Protein AF-T0Y850-F1 (afdb_monomer_lite)

Foldseek 3Di:
DDDDDDDDDDDDDDDPDDDDDDDDPPPPPQPFQDPVLLVVVLVVCVVVQLVVLCVLPVDNVVSVVLSVQLSVCCCPPPSRDHSVVSVVSSVVSSVVSSVVVVVVVVVVCVPPPPVPPPDDDDDDDDDDPPVVVVCVPPPVDDVQVPDPVSVVVVVVVVVVVVVVLVVDDPVVNPD

Organism: NCBI:txid410659

Structure (mmCIF, N/CA/C/O backbone):
data_AF-T0Y850-F1
#
_entry.id   AF-T0Y850-F1
#
loop_
_atom_site.group_PDB
_atom_site.id
_atom_site.type_symbol
_atom_site.label_atom_id
_atom_site.label_alt_id
_atom_site.label_comp_id
_atom_site.label_asym_id
_atom_site.label_entity_id
_atom_site.label_seq_id
_atom_site.pdbx_PDB_ins_code
_atom_site.Cartn_x
_atom_site.Cartn_y
_atom_site.Cartn_z
_atom_site.occupancy
_atom_site.B_iso_or_equiv
_atom_site.auth_seq_id
_atom_site.auth_comp_id
_atom_site.auth_asym_id
_atom_site.auth_atom_id
_atom_site.pdbx_PDB_model_num
ATOM 1 N N . MET A 1 1 ? -3.628 42.122 7.625 1.00 34.41 1 MET A N 1
ATOM 2 C CA . MET A 1 1 ? -2.996 43.361 7.125 1.00 34.41 1 MET A CA 1
ATOM 3 C C . MET A 1 1 ? -1.483 43.213 7.251 1.00 34.41 1 MET A C 1
ATOM 5 O O . MET A 1 1 ? -0.972 43.177 8.356 1.00 34.41 1 MET A O 1
ATOM 9 N N . ILE A 1 2 ? -0.859 42.964 6.098 1.00 36.44 2 ILE A N 1
ATOM 10 C CA . ILE A 1 2 ? 0.530 43.181 5.636 1.00 36.44 2 ILE A CA 1
ATOM 11 C C . ILE A 1 2 ? 1.520 43.815 6.643 1.00 36.44 2 ILE A C 1
ATOM 13 O O . ILE A 1 2 ? 1.290 44.943 7.063 1.00 36.44 2 ILE A O 1
ATOM 17 N N . CYS A 1 3 ? 2.659 43.169 6.946 1.00 31.62 3 CYS A N 1
ATOM 18 C CA . CYS A 1 3 ? 3.966 43.410 6.289 1.00 31.62 3 CYS A CA 1
ATOM 19 C C . CYS A 1 3 ? 5.146 42.713 7.012 1.00 31.62 3 CYS A C 1
ATOM 21 O O . CYS A 1 3 ? 5.155 42.666 8.238 1.00 31.62 3 CYS A O 1
ATOM 23 N N . CYS A 1 4 ? 6.118 42.245 6.209 1.00 34.91 4 CYS A N 1
ATOM 24 C CA . CYS A 1 4 ? 7.551 41.931 6.444 1.00 34.91 4 CYS A CA 1
ATOM 25 C C . CYS A 1 4 ? 7.886 40.580 5.778 1.00 34.91 4 CYS A C 1
ATOM 27 O O . CYS A 1 4 ? 7.638 39.524 6.344 1.00 34.91 4 CYS A O 1
ATOM 29 N N . ILE A 1 5 ? 8.110 40.554 4.460 1.00 38.78 5 ILE A N 1
ATOM 30 C CA . ILE A 1 5 ? 9.393 40.763 3.750 1.00 38.78 5 ILE A CA 1
ATOM 31 C C . ILE A 1 5 ? 10.408 39.633 4.004 1.00 38.78 5 ILE A C 1
ATOM 33 O O . ILE A 1 5 ? 10.984 39.525 5.077 1.00 38.78 5 ILE A O 1
ATOM 37 N N . ALA A 1 6 ? 10.567 38.835 2.941 1.00 38.53 6 ALA A N 1
ATOM 38 C CA . ALA A 1 6 ? 11.763 38.217 2.364 1.00 38.53 6 ALA A CA 1
ATOM 39 C C . ALA A 1 6 ? 12.993 37.906 3.236 1.00 38.53 6 ALA A C 1
ATOM 41 O O . ALA A 1 6 ? 13.557 38.781 3.883 1.00 38.53 6 ALA A O 1
ATOM 42 N N . GLY A 1 7 ? 13.540 36.706 3.016 1.00 35.44 7 GLY A N 1
ATOM 43 C CA . GLY A 1 7 ? 14.990 36.516 3.040 1.00 35.44 7 GLY A CA 1
ATOM 44 C C . GLY A 1 7 ? 15.463 35.210 3.662 1.00 35.44 7 GLY A C 1
ATOM 45 O O . GLY A 1 7 ? 15.683 35.144 4.859 1.00 35.44 7 GLY A O 1
ATOM 46 N N . THR A 1 8 ? 15.673 34.217 2.795 1.00 44.62 8 THR A N 1
ATOM 47 C CA . THR A 1 8 ? 16.938 33.473 2.641 1.00 44.62 8 THR A CA 1
ATOM 48 C C . THR A 1 8 ? 17.637 32.836 3.852 1.00 44.62 8 THR A C 1
ATOM 50 O O . THR A 1 8 ? 18.011 33.489 4.815 1.00 44.62 8 THR A O 1
ATOM 53 N N . PHE A 1 9 ? 18.028 31.581 3.605 1.00 37.31 9 PHE A N 1
ATOM 54 C CA . PHE A 1 9 ? 19.090 30.805 4.248 1.00 37.31 9 PHE A CA 1
ATOM 55 C C . PHE A 1 9 ? 18.739 30.070 5.542 1.00 37.31 9 PHE A C 1
ATOM 57 O O . PHE A 1 9 ? 18.727 30.600 6.649 1.00 37.31 9 PHE A O 1
ATOM 64 N N . GLY A 1 10 ? 18.505 28.770 5.346 1.00 47.28 10 GLY A N 1
ATOM 65 C CA . GLY A 1 10 ? 18.399 27.786 6.400 1.00 47.28 10 GLY A CA 1
ATOM 66 C C . GLY A 1 10 ? 19.713 27.645 7.156 1.00 47.28 10 GLY A C 1
ATOM 67 O O . GLY A 1 10 ? 20.779 27.454 6.574 1.00 47.28 10 GLY A O 1
ATOM 68 N N . ILE A 1 11 ? 19.593 27.692 8.477 1.00 41.62 11 ILE A N 1
ATOM 69 C CA . ILE A 1 11 ? 20.580 27.182 9.413 1.00 41.62 11 ILE A CA 1
ATOM 70 C C . ILE A 1 11 ? 19.796 26.352 10.424 1.00 41.62 11 ILE A C 1
ATOM 72 O O . ILE A 1 11 ? 18.886 26.827 11.101 1.00 41.62 11 ILE A O 1
ATOM 76 N N . TRP A 1 12 ? 20.141 25.073 10.464 1.00 40.94 12 TRP A N 1
ATOM 77 C CA . TRP A 1 12 ? 19.716 24.106 11.460 1.00 40.94 12 TRP A CA 1
ATOM 78 C C . TRP A 1 12 ? 20.185 24.578 12.843 1.00 40.94 12 TRP A C 1
ATOM 80 O O . TRP A 1 12 ? 21.388 24.691 13.059 1.00 40.94 12 TRP A O 1
ATOM 90 N N . SER A 1 13 ? 19.276 24.821 13.790 1.00 36.16 13 SER A N 1
ATOM 91 C CA . SER A 1 13 ? 19.543 24.497 15.197 1.00 36.16 13 SER A CA 1
ATOM 92 C C . SER A 1 13 ? 18.279 24.528 16.048 1.00 36.16 13 SER A C 1
ATOM 94 O O . SER A 1 13 ? 17.565 25.527 16.137 1.00 36.16 13 SER A O 1
ATOM 96 N N . CYS A 1 14 ? 18.051 23.395 16.704 1.00 41.16 14 CYS A N 1
ATOM 97 C CA . CYS A 1 14 ? 17.138 23.182 17.810 1.00 41.16 14 CYS A CA 1
ATOM 98 C C . CYS A 1 14 ? 17.127 24.326 18.833 1.00 41.16 14 CYS A C 1
ATOM 100 O O . CYS A 1 14 ? 18.110 24.574 19.531 1.00 41.16 14 CYS A O 1
ATOM 102 N N . ARG A 1 15 ? 15.935 24.875 19.070 1.00 38.75 15 ARG A N 1
ATOM 103 C CA . ARG A 1 15 ? 15.516 25.293 20.410 1.00 38.75 15 ARG A CA 1
ATOM 104 C C . ARG A 1 15 ? 14.012 25.088 20.556 1.00 38.75 15 ARG A C 1
ATOM 106 O O . ARG A 1 15 ? 13.234 26.033 20.531 1.00 38.75 15 ARG A O 1
ATOM 113 N N . VAL A 1 16 ? 13.603 23.830 20.730 1.00 45.81 16 VAL A N 1
ATOM 114 C CA . VAL A 1 16 ? 12.307 23.531 21.351 1.00 45.81 16 VAL A CA 1
ATOM 115 C C . VAL A 1 16 ? 12.463 23.872 22.828 1.00 45.81 16 VAL A C 1
ATOM 117 O O . VAL A 1 16 ? 12.885 23.042 23.626 1.00 45.81 16 VAL A O 1
ATOM 120 N N . ASN A 1 17 ? 12.200 25.131 23.176 1.00 38.31 17 ASN A N 1
ATOM 121 C CA . ASN A 1 17 ? 11.988 25.518 24.559 1.00 38.31 17 ASN A CA 1
ATOM 122 C C . ASN A 1 17 ? 10.483 25.650 24.778 1.00 38.31 17 ASN A C 1
ATOM 124 O O . ASN A 1 17 ? 9.866 26.640 24.400 1.00 38.31 17 ASN A O 1
ATOM 128 N N . SER A 1 18 ? 9.932 24.556 25.298 1.00 44.75 18 SER A N 1
ATOM 129 C CA . SER A 1 18 ? 8.795 24.468 26.212 1.00 44.75 18 SER A CA 1
ATOM 130 C C . SER A 1 18 ? 7.961 25.740 26.397 1.00 44.75 18 SER A C 1
ATOM 132 O O . SER A 1 18 ? 8.384 26.659 27.089 1.00 44.75 18 SER A O 1
ATOM 134 N N . CYS A 1 19 ? 6.743 25.718 25.854 1.00 34.56 19 CYS A N 1
ATOM 135 C CA . CYS A 1 19 ? 5.579 26.434 26.377 1.00 34.56 19 CYS A CA 1
ATOM 136 C C . CYS A 1 19 ? 4.307 25.697 25.925 1.00 34.56 19 CYS A C 1
ATOM 138 O O . CYS A 1 19 ? 3.600 26.150 25.034 1.00 34.56 19 CYS A O 1
ATOM 140 N N . TYR A 1 20 ? 4.005 24.560 26.552 1.00 48.41 20 TYR A N 1
ATOM 141 C CA . TYR A 1 20 ? 2.619 24.106 26.677 1.00 48.41 20 TYR A CA 1
ATOM 142 C C . TYR A 1 20 ? 2.350 23.818 28.147 1.00 48.41 20 TYR A C 1
ATOM 144 O O . TYR A 1 20 ? 2.539 22.713 28.646 1.00 48.41 20 TYR A O 1
ATOM 152 N N . HIS A 1 21 ? 1.941 24.870 28.849 1.00 45.78 21 HIS A N 1
ATOM 153 C CA . HIS A 1 21 ? 1.194 24.738 30.084 1.00 45.78 21 HIS A CA 1
ATOM 154 C C . HIS A 1 21 ? -0.289 24.747 29.717 1.00 45.78 21 HIS A C 1
ATOM 156 O O . HIS A 1 21 ? -0.815 25.761 29.260 1.00 45.78 21 HIS A O 1
ATOM 162 N N . SER A 1 22 ? -0.961 23.615 29.887 1.00 54.66 22 SER A N 1
ATOM 163 C CA . SER A 1 22 ? -2.419 23.543 29.990 1.00 54.66 22 SER A CA 1
ATOM 164 C C . SER A 1 22 ? -2.768 22.310 30.825 1.00 54.66 22 SER A C 1
ATOM 166 O O . SER A 1 22 ? -2.542 21.190 30.368 1.00 54.66 22 SER A O 1
ATOM 168 N N . PRO A 1 23 ? -3.265 22.492 32.058 1.00 62.84 23 PRO A N 1
ATOM 169 C CA . PRO A 1 23 ? -3.689 21.408 32.920 1.00 62.84 23 PRO A CA 1
ATOM 170 C C . PRO A 1 23 ? -5.182 21.183 32.702 1.00 62.84 23 PRO A C 1
ATOM 172 O O . PRO A 1 23 ? -5.998 21.856 33.316 1.00 62.84 23 PRO A O 1
ATOM 175 N N . LEU A 1 24 ? -5.552 20.245 31.835 1.00 48.19 24 LEU A N 1
ATOM 176 C CA . LEU A 1 24 ? -6.883 19.646 31.876 1.00 48.19 24 LEU A CA 1
ATOM 177 C C . LEU A 1 24 ? -6.751 18.154 31.603 1.00 48.19 24 LEU A C 1
ATOM 179 O O . LEU A 1 24 ? -6.655 17.698 30.466 1.00 48.19 24 LEU A O 1
ATOM 183 N N . SER A 1 25 ? -6.738 17.414 32.704 1.00 47.34 25 SER A N 1
ATOM 184 C CA . SER A 1 25 ? -7.053 15.999 32.780 1.00 47.34 25 SER A CA 1
ATOM 185 C C . SER A 1 25 ? -8.446 15.768 32.188 1.00 47.34 25 SER A C 1
ATOM 187 O O . SER A 1 25 ? -9.445 15.800 32.899 1.00 47.34 25 SER A O 1
ATOM 189 N N . PHE A 1 26 ? -8.523 15.570 30.875 1.00 47.69 26 PHE A N 1
ATOM 190 C CA . PHE A 1 26 ? -9.671 14.951 30.230 1.00 47.69 26 PHE A CA 1
ATOM 191 C C . PHE A 1 26 ? -9.219 13.558 29.810 1.00 47.69 26 PHE A C 1
ATOM 193 O O . PHE A 1 26 ? -8.689 13.355 28.719 1.00 47.69 26 PHE A O 1
ATOM 200 N N . ALA A 1 27 ? -9.333 12.615 30.745 1.00 53.22 27 ALA A N 1
ATOM 201 C CA . ALA A 1 27 ? -9.219 11.203 30.434 1.00 53.22 27 ALA A CA 1
ATOM 202 C C . ALA A 1 27 ? -10.398 10.855 29.520 1.00 53.22 27 ALA A C 1
ATOM 204 O O . ALA A 1 27 ? -11.510 10.612 29.983 1.00 53.22 27 ALA A O 1
ATOM 205 N N . TRP A 1 28 ? -10.172 10.904 28.209 1.00 50.41 28 TRP A N 1
ATOM 206 C CA . TRP A 1 28 ? -10.994 10.131 27.303 1.00 50.41 28 TRP A CA 1
ATOM 207 C C . TRP A 1 28 ? -10.576 8.679 27.510 1.00 50.41 28 TRP A C 1
ATOM 209 O O . TRP A 1 28 ? -9.491 8.261 27.128 1.00 50.41 28 TRP A O 1
ATOM 219 N N . GLU A 1 29 ? -11.414 7.896 28.166 1.00 51.84 29 GLU A N 1
ATOM 220 C CA . GLU A 1 29 ? -11.434 6.463 27.911 1.00 51.84 29 GLU A CA 1
ATOM 221 C C . GLU A 1 29 ? -12.167 6.313 26.580 1.00 51.84 29 GLU A C 1
ATOM 223 O O . GLU A 1 29 ? -13.387 6.165 26.533 1.00 51.84 29 GLU A O 1
ATOM 228 N N . THR A 1 30 ? -11.442 6.472 25.469 1.00 61.62 30 THR A N 1
ATOM 229 C CA . THR A 1 30 ? -12.009 6.066 24.186 1.00 61.62 30 THR A CA 1
ATOM 230 C C . THR A 1 30 ? -12.062 4.551 24.234 1.00 61.62 30 THR A C 1
ATOM 232 O O . THR A 1 30 ? -11.093 3.909 24.657 1.00 61.62 30 THR A O 1
ATOM 235 N N . PRO A 1 31 ? -13.198 3.955 23.858 1.00 59.00 31 PRO A N 1
ATOM 236 C CA . PRO A 1 31 ? -13.253 2.522 23.700 1.00 59.00 31 PRO A CA 1
ATOM 237 C C . PRO A 1 31 ? -12.216 2.148 22.639 1.00 59.00 31 PRO A C 1
ATOM 239 O O . PRO A 1 31 ? -12.308 2.568 21.483 1.00 59.00 31 PRO A O 1
ATOM 242 N N . LEU A 1 32 ? -11.191 1.409 23.071 1.00 65.31 32 LEU A N 1
ATOM 243 C CA . LEU A 1 32 ? -10.230 0.755 22.187 1.00 65.31 32 LEU A CA 1
ATOM 244 C C . LEU A 1 32 ? -11.038 0.012 21.120 1.00 65.31 32 LEU A C 1
ATOM 246 O O . LEU A 1 32 ? -12.020 -0.654 21.468 1.00 65.31 32 LEU A O 1
ATOM 250 N N . ALA A 1 33 ? -10.656 0.118 19.846 1.00 66.38 33 ALA A N 1
ATOM 251 C CA . ALA A 1 33 ? -11.362 -0.615 18.809 1.00 66.38 33 ALA A CA 1
ATOM 252 C C . ALA A 1 33 ? -11.310 -2.110 19.133 1.00 66.38 33 ALA A C 1
ATOM 254 O O . ALA A 1 33 ? -10.244 -2.717 19.261 1.00 66.38 33 ALA A O 1
ATOM 255 N N . SER A 1 34 ? -12.478 -2.727 19.274 1.00 78.25 34 SER A N 1
ATOM 256 C CA . SER A 1 34 ? -12.535 -4.174 19.402 1.00 78.25 34 SER A CA 1
ATOM 257 C C . SER A 1 34 ? -12.066 -4.812 18.092 1.00 78.25 34 SER A C 1
ATOM 259 O O . SER A 1 34 ? -12.236 -4.255 17.003 1.00 78.25 34 SER A O 1
ATOM 261 N N . PHE A 1 35 ? -11.534 -6.032 18.161 1.00 82.56 35 PHE A N 1
ATOM 262 C CA . PHE A 1 35 ? -11.131 -6.789 16.969 1.00 82.56 35 PHE A CA 1
ATOM 263 C C . PHE A 1 35 ? -12.240 -6.857 15.895 1.00 82.56 35 PHE A C 1
ATOM 265 O O . PHE A 1 35 ? -11.970 -6.828 14.691 1.00 82.56 35 PHE A O 1
ATOM 272 N N . GLN A 1 36 ? -13.507 -6.894 16.324 1.00 85.38 36 GLN A N 1
ATOM 273 C CA . GLN A 1 36 ? -14.665 -6.899 15.430 1.00 85.38 36 GLN A CA 1
ATOM 274 C C . GLN A 1 36 ? -14.832 -5.580 14.666 1.00 85.38 36 GLN A C 1
ATOM 276 O O . GLN A 1 36 ? -15.233 -5.594 13.504 1.00 85.38 36 GLN A O 1
ATOM 281 N N . GLU A 1 37 ? -14.540 -4.443 15.291 1.00 87.56 37 GLU A N 1
ATOM 282 C CA . GLU A 1 37 ? -14.654 -3.124 14.662 1.00 87.56 37 GLU A CA 1
ATOM 283 C C . GLU A 1 37 ? -13.546 -2.892 13.639 1.00 87.56 37 GLU A C 1
ATOM 285 O O . GLU A 1 37 ? -13.836 -2.441 12.531 1.00 87.56 37 GLU A O 1
ATOM 290 N N . ILE A 1 38 ? -12.311 -3.297 13.951 1.00 90.38 38 ILE A N 1
ATOM 291 C CA . ILE A 1 38 ? -11.197 -3.282 12.990 1.00 90.38 38 ILE A CA 1
ATOM 292 C C . ILE A 1 38 ? -11.538 -4.153 11.782 1.00 90.38 38 ILE A C 1
ATOM 294 O O . ILE A 1 38 ? -11.408 -3.709 10.644 1.00 90.38 38 ILE A O 1
ATOM 298 N N . SER A 1 39 ? -12.041 -5.367 12.018 1.00 90.75 39 SER A N 1
ATOM 299 C CA . SER A 1 39 ? -12.433 -6.284 10.943 1.00 90.75 39 SER A CA 1
ATOM 300 C C . SER A 1 39 ? -13.524 -5.684 10.046 1.00 90.75 39 SER A C 1
ATOM 302 O O . SER A 1 39 ? -13.429 -5.755 8.821 1.00 90.75 39 SER A O 1
ATOM 304 N N . LYS A 1 40 ? -14.538 -5.032 10.636 1.00 93.31 40 LYS A N 1
ATOM 305 C CA . LYS A 1 40 ? -15.590 -4.319 9.886 1.00 93.31 40 LYS A CA 1
ATOM 306 C C . LYS A 1 40 ? -15.022 -3.164 9.063 1.00 93.31 40 LYS A C 1
ATOM 308 O O . LYS A 1 40 ? -15.401 -2.998 7.903 1.00 93.31 40 LYS A O 1
ATOM 313 N N . PHE A 1 41 ? -14.116 -2.381 9.644 1.00 93.81 41 PHE A N 1
ATOM 314 C CA . PHE A 1 41 ? -13.449 -1.291 8.941 1.00 93.81 41 PHE A CA 1
ATOM 315 C C . PHE A 1 41 ? -12.642 -1.815 7.746 1.00 93.81 41 PHE A C 1
ATOM 317 O O . PHE A 1 41 ? -12.860 -1.354 6.624 1.00 93.81 41 PHE A O 1
ATOM 324 N N . LEU A 1 42 ? -11.781 -2.814 7.957 1.00 94.31 42 LEU A N 1
ATOM 325 C CA . LEU A 1 42 ? -10.936 -3.394 6.912 1.00 94.31 42 LEU A CA 1
ATOM 326 C C . LEU A 1 42 ? -11.760 -3.950 5.748 1.00 94.31 42 LEU A C 1
ATOM 328 O O . LEU A 1 42 ? -11.472 -3.610 4.603 1.00 94.31 42 LEU A O 1
ATOM 332 N N . ALA A 1 43 ? -12.837 -4.687 6.031 1.00 95.12 43 ALA A N 1
ATOM 333 C CA . ALA A 1 43 ? -13.743 -5.202 5.001 1.00 95.12 43 ALA A CA 1
ATOM 334 C C . ALA A 1 43 ? -14.380 -4.081 4.156 1.00 95.12 43 ALA A C 1
ATOM 336 O O . ALA A 1 43 ? -14.568 -4.223 2.948 1.00 95.12 43 ALA A O 1
ATOM 337 N N . SER A 1 44 ? -14.696 -2.936 4.771 1.00 94.62 44 SER A N 1
ATOM 338 C CA . SER A 1 44 ? -15.240 -1.779 4.047 1.00 94.62 44 SER A CA 1
ATOM 339 C C . SER A 1 44 ? -14.181 -1.022 3.230 1.00 94.62 44 SER A C 1
ATOM 341 O O . SER A 1 44 ? -14.485 -0.478 2.165 1.00 94.62 44 SER A O 1
ATOM 343 N N . ALA A 1 45 ? -12.932 -0.997 3.704 1.00 95.25 45 ALA A N 1
ATOM 344 C CA . ALA A 1 45 ? -11.831 -0.259 3.092 1.00 95.25 45 ALA A CA 1
ATOM 345 C C . ALA A 1 45 ? -11.130 -1.043 1.969 1.00 95.25 45 ALA A C 1
ATOM 347 O O . ALA A 1 45 ? -10.594 -0.428 1.044 1.00 95.25 45 ALA A O 1
ATOM 348 N N . GLU A 1 46 ? -11.174 -2.378 2.015 1.00 95.81 46 GLU A N 1
ATOM 349 C CA . GLU A 1 46 ? -10.470 -3.303 1.120 1.00 95.81 46 GLU A CA 1
ATOM 350 C C . GLU A 1 46 ? -10.649 -2.952 -0.357 1.00 95.81 46 GLU A C 1
ATOM 352 O O . GLU A 1 46 ? -9.683 -2.660 -1.061 1.00 95.81 46 GLU A O 1
ATOM 357 N N . ARG A 1 47 ? -11.899 -2.888 -0.830 1.00 96.31 47 ARG A N 1
ATOM 358 C CA . ARG A 1 47 ? -12.195 -2.657 -2.251 1.00 96.31 47 ARG A CA 1
ATOM 359 C C . ARG A 1 47 ? -11.664 -1.313 -2.751 1.00 96.31 47 ARG A C 1
ATOM 361 O O . ARG A 1 47 ? -11.284 -1.191 -3.915 1.00 96.31 47 ARG A O 1
ATOM 368 N N . ARG A 1 48 ? -11.668 -0.289 -1.894 1.00 96.69 48 ARG A N 1
ATOM 369 C CA . ARG A 1 48 ? -11.149 1.044 -2.227 1.00 96.69 48 ARG A CA 1
ATOM 370 C C . ARG A 1 48 ? -9.623 1.046 -2.235 1.00 96.69 48 ARG A C 1
ATOM 372 O O . ARG A 1 48 ? -9.037 1.581 -3.173 1.00 96.69 48 ARG A O 1
ATOM 379 N N . ALA A 1 49 ? -9.005 0.440 -1.224 1.00 97.00 49 ALA A N 1
ATOM 380 C CA . ALA A 1 49 ? -7.557 0.318 -1.112 1.00 97.00 49 ALA A CA 1
ATOM 381 C C . ALA A 1 49 ? -6.969 -0.465 -2.288 1.00 97.00 49 ALA A C 1
ATOM 383 O O . ALA A 1 49 ? -6.017 -0.006 -2.910 1.00 97.00 49 ALA A O 1
ATOM 384 N N . PHE A 1 50 ? -7.598 -1.584 -2.653 1.00 97.44 50 PHE A N 1
ATOM 385 C CA . PHE A 1 50 ? -7.193 -2.407 -3.785 1.00 97.44 50 PHE A CA 1
ATOM 386 C C . PHE A 1 50 ? -7.235 -1.635 -5.101 1.00 97.44 50 PHE A C 1
ATOM 388 O O . PHE A 1 50 ? -6.231 -1.572 -5.798 1.00 97.44 50 PHE A O 1
ATOM 395 N N . LYS A 1 51 ? -8.339 -0.941 -5.408 1.00 97.25 51 LYS A N 1
ATOM 396 C CA . LYS A 1 51 ? -8.407 -0.092 -6.612 1.00 97.25 51 LYS A CA 1
ATOM 397 C C . LYS A 1 51 ? -7.322 0.983 -6.640 1.00 97.25 51 LYS A C 1
ATOM 399 O O . LYS A 1 51 ? -6.761 1.257 -7.696 1.00 97.25 51 LYS A O 1
ATOM 404 N N . GLN A 1 52 ? -7.038 1.597 -5.492 1.00 96.44 52 GLN A N 1
ATOM 405 C CA . GLN A 1 52 ? -5.972 2.588 -5.389 1.00 96.44 52 GLN A CA 1
ATOM 406 C C . GLN A 1 52 ? -4.589 1.964 -5.634 1.00 96.44 52 GLN A C 1
ATOM 408 O O . GLN A 1 52 ? -3.772 2.561 -6.332 1.00 96.44 52 GLN A O 1
ATOM 413 N N . ALA A 1 53 ? -4.336 0.776 -5.085 1.00 96.31 53 ALA A N 1
ATOM 414 C CA . ALA A 1 53 ? -3.087 0.049 -5.267 1.00 96.31 53 ALA A C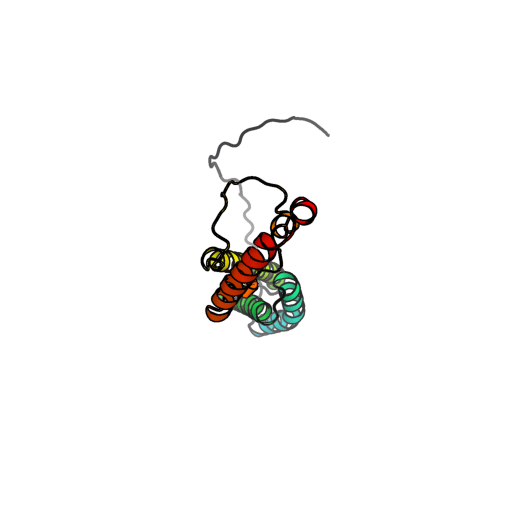A 1
ATOM 415 C C . ALA A 1 53 ? -2.902 -0.420 -6.717 1.00 96.31 53 ALA A C 1
ATOM 417 O O . ALA A 1 53 ? -1.828 -0.214 -7.268 1.00 96.31 53 ALA A O 1
ATOM 418 N N . VAL A 1 54 ? -3.948 -0.946 -7.363 1.00 96.94 54 VAL A N 1
ATOM 419 C CA . VAL A 1 54 ? -3.933 -1.327 -8.787 1.00 96.94 54 VAL A CA 1
ATOM 420 C C . VAL A 1 54 ? -3.608 -0.125 -9.667 1.00 96.94 54 VAL A C 1
ATOM 422 O O . VAL A 1 54 ? -2.755 -0.219 -10.542 1.00 96.94 54 VAL A O 1
ATOM 425 N N . TYR A 1 55 ? -4.235 1.028 -9.411 1.00 95.44 55 TYR A N 1
ATOM 426 C CA . TYR A 1 55 ? -3.961 2.240 -10.185 1.00 95.44 55 TYR A CA 1
ATOM 427 C C . TYR A 1 55 ? -2.513 2.722 -10.039 1.00 95.44 55 TYR A C 1
ATOM 429 O O . TYR A 1 55 ? -1.934 3.232 -10.993 1.00 95.44 55 TYR A O 1
ATOM 437 N N . ALA A 1 56 ? -1.922 2.565 -8.853 1.00 93.12 56 ALA A N 1
ATOM 438 C CA . ALA A 1 56 ? -0.515 2.874 -8.659 1.00 93.12 56 ALA A CA 1
ATOM 439 C C . ALA A 1 56 ? 0.366 1.830 -9.369 1.00 93.12 56 ALA A C 1
ATOM 441 O O . ALA A 1 56 ? 1.093 2.147 -10.307 1.00 93.12 56 ALA A O 1
ATOM 442 N N . VAL A 1 57 ? 0.289 0.572 -8.943 1.00 92.31 57 VAL A N 1
ATOM 443 C CA . VAL A 1 57 ? 1.284 -0.458 -9.261 1.00 92.31 57 VAL A CA 1
ATOM 444 C C . VAL A 1 57 ? 1.109 -1.067 -10.658 1.00 92.31 57 VAL A C 1
ATOM 446 O O . VAL A 1 57 ? 2.083 -1.568 -11.207 1.00 92.31 57 VAL A O 1
ATOM 449 N N . GLN A 1 58 ? -0.083 -0.983 -11.258 1.00 92.88 58 GLN A N 1
ATOM 450 C CA . GLN A 1 58 ? -0.421 -1.568 -12.569 1.00 92.88 58 GLN A CA 1
ATOM 451 C C . GLN A 1 58 ? -0.228 -3.098 -12.662 1.00 92.88 58 GLN A C 1
ATOM 453 O O . GLN A 1 58 ? -0.171 -3.652 -13.756 1.00 92.88 58 GLN A O 1
ATOM 458 N N . ASP A 1 59 ? -0.165 -3.785 -11.521 1.00 92.81 59 ASP A N 1
ATOM 459 C CA . ASP A 1 59 ? -0.110 -5.244 -11.400 1.00 92.81 59 ASP A CA 1
ATOM 460 C C . ASP A 1 59 ? -1.024 -5.670 -10.248 1.00 92.81 59 ASP A C 1
ATOM 462 O O . ASP A 1 59 ? -0.870 -5.210 -9.113 1.00 92.81 59 ASP A O 1
ATOM 466 N N . ASP A 1 60 ? -1.985 -6.540 -10.551 1.00 95.25 60 ASP A N 1
ATOM 467 C CA . ASP A 1 60 ? -3.001 -7.003 -9.608 1.00 95.25 60 ASP A CA 1
ATOM 468 C C . ASP A 1 60 ? -2.393 -7.799 -8.445 1.00 95.25 60 ASP A C 1
ATOM 470 O O . ASP A 1 60 ? -2.854 -7.678 -7.308 1.00 95.25 60 ASP A O 1
ATOM 474 N N . SER A 1 61 ? -1.346 -8.588 -8.706 1.00 95.31 61 SER A N 1
ATOM 475 C CA . SER A 1 61 ? -0.703 -9.428 -7.691 1.00 95.31 61 SER A CA 1
ATOM 476 C C . SER A 1 61 ? 0.079 -8.581 -6.688 1.00 95.31 61 SER A C 1
ATOM 478 O O . SER A 1 61 ? -0.182 -8.637 -5.486 1.00 95.31 61 SER A O 1
ATOM 480 N N . ALA A 1 62 ? 0.931 -7.682 -7.181 1.00 94.44 62 ALA A N 1
ATOM 481 C CA . ALA A 1 62 ? 1.640 -6.722 -6.346 1.00 94.44 62 ALA A CA 1
ATOM 482 C C . ALA A 1 62 ? 0.686 -5.750 -5.626 1.00 94.44 62 ALA A C 1
ATOM 484 O O . ALA A 1 62 ? 0.947 -5.345 -4.492 1.00 94.44 62 ALA A O 1
ATOM 485 N N . ALA A 1 63 ? -0.446 -5.384 -6.239 1.00 96.62 63 ALA A N 1
ATOM 486 C CA . ALA A 1 63 ? -1.465 -4.572 -5.581 1.00 96.62 63 ALA A CA 1
ATOM 487 C C . ALA A 1 63 ? -2.106 -5.295 -4.385 1.00 96.62 63 ALA A C 1
ATOM 489 O O . ALA A 1 63 ? -2.303 -4.673 -3.337 1.00 96.62 63 ALA A O 1
ATOM 490 N N . LEU A 1 64 ? -2.407 -6.593 -4.514 1.00 97.56 64 LEU A N 1
ATOM 491 C CA . LEU A 1 64 ? -2.895 -7.409 -3.399 1.00 97.56 64 LEU A CA 1
ATOM 492 C C . LEU A 1 64 ? -1.867 -7.484 -2.270 1.00 97.56 64 LEU A C 1
ATOM 494 O O . LEU A 1 64 ? -2.250 -7.349 -1.107 1.00 97.56 64 LEU A O 1
ATOM 498 N N . ASP A 1 65 ? -0.588 -7.658 -2.592 1.00 96.12 65 ASP A N 1
ATOM 499 C CA . ASP A 1 65 ? 0.484 -7.709 -1.592 1.00 96.12 65 ASP A CA 1
ATOM 500 C C . ASP A 1 65 ? 0.586 -6.389 -0.821 1.00 96.12 65 ASP A C 1
ATOM 502 O O . ASP A 1 65 ? 0.614 -6.371 0.408 1.00 96.12 65 ASP A O 1
ATOM 506 N N . VAL A 1 66 ? 0.549 -5.257 -1.529 1.00 96.56 66 VAL A N 1
ATOM 507 C CA . VAL A 1 66 ? 0.597 -3.923 -0.915 1.00 96.56 66 VAL A CA 1
ATOM 508 C C . VAL A 1 66 ? -0.580 -3.683 0.031 1.00 96.56 66 VAL A C 1
ATOM 510 O O . VAL A 1 66 ? -0.395 -3.110 1.110 1.00 96.56 66 VAL A O 1
ATOM 513 N N . VAL A 1 67 ? -1.793 -4.090 -0.353 1.00 97.50 67 VAL A N 1
ATOM 514 C CA . VAL A 1 67 ? -2.973 -3.936 0.509 1.00 97.50 67 VAL A CA 1
ATOM 515 C C . VAL A 1 67 ? -2.869 -4.836 1.734 1.00 97.50 67 VAL A C 1
ATOM 517 O O . VAL A 1 67 ? -3.109 -4.357 2.841 1.00 97.50 67 VAL A O 1
ATOM 520 N N . GLN A 1 68 ? -2.475 -6.096 1.564 1.00 96.62 68 GLN A N 1
ATOM 521 C CA . GLN A 1 68 ? -2.310 -7.035 2.673 1.00 96.62 68 GLN A CA 1
ATOM 522 C C . GLN A 1 68 ? -1.255 -6.547 3.669 1.00 96.62 68 GLN A C 1
ATOM 524 O O . GLN A 1 68 ? -1.541 -6.480 4.863 1.00 96.62 68 GLN A O 1
ATOM 529 N N . ASP A 1 69 ? -0.098 -6.091 3.189 1.00 97.00 69 ASP A N 1
ATOM 530 C CA . ASP A 1 69 ? 0.945 -5.485 4.021 1.00 97.00 69 ASP A CA 1
ATOM 531 C C . ASP A 1 69 ? 0.420 -4.275 4.804 1.00 97.00 69 ASP A C 1
ATOM 533 O O . ASP A 1 69 ? 0.759 -4.077 5.973 1.00 97.00 69 ASP A O 1
ATOM 537 N N . ALA A 1 70 ? -0.404 -3.436 4.171 1.00 97.25 70 ALA A N 1
ATOM 538 C CA . ALA A 1 70 ? -0.987 -2.276 4.832 1.00 97.25 70 ALA A CA 1
ATOM 539 C C . ALA A 1 70 ? -1.997 -2.676 5.921 1.00 97.25 70 ALA A C 1
ATOM 541 O O . ALA A 1 70 ? -1.999 -2.081 7.001 1.00 97.25 70 ALA A O 1
ATOM 542 N N . MET A 1 71 ? -2.832 -3.684 5.660 1.00 96.31 71 MET A N 1
ATOM 543 C CA . MET A 1 71 ? -3.781 -4.217 6.641 1.00 96.31 71 MET A CA 1
ATOM 544 C C . MET A 1 71 ? -3.064 -4.864 7.827 1.00 96.31 71 MET A C 1
ATOM 546 O O . MET A 1 71 ? -3.419 -4.581 8.971 1.00 96.31 71 MET A O 1
ATOM 550 N N . LEU A 1 72 ? -2.015 -5.650 7.564 1.00 95.88 72 LEU A N 1
ATOM 551 C CA . LEU A 1 72 ? -1.215 -6.309 8.595 1.00 95.88 72 LEU A CA 1
ATOM 552 C C . LEU A 1 72 ? -0.579 -5.273 9.534 1.00 95.88 72 LEU A C 1
ATOM 554 O O . LEU A 1 72 ? -0.790 -5.315 10.745 1.00 95.88 72 LEU A O 1
ATOM 558 N N . LYS A 1 73 ? 0.090 -4.258 8.967 1.00 95.31 73 LYS A N 1
ATOM 559 C CA . LYS A 1 73 ? 0.714 -3.159 9.728 1.00 95.31 73 LYS A CA 1
ATOM 560 C C . LYS A 1 73 ? -0.285 -2.392 10.591 1.00 95.31 73 LYS A C 1
ATOM 562 O O . LYS A 1 73 ? 0.056 -1.984 11.700 1.00 95.31 73 LYS A O 1
ATOM 567 N N . LEU A 1 74 ? -1.507 -2.176 10.094 1.00 94.62 74 LEU A N 1
ATOM 568 C CA . LEU A 1 74 ? -2.559 -1.533 10.881 1.00 94.62 74 LEU A CA 1
ATOM 569 C C . LEU A 1 74 ? -2.933 -2.401 12.090 1.00 94.62 74 LEU A C 1
ATOM 571 O O . LEU A 1 74 ? -2.989 -1.892 13.207 1.00 94.62 74 LEU A O 1
ATOM 575 N N . THR A 1 75 ? -3.149 -3.700 11.878 1.00 93.38 75 THR A N 1
ATOM 576 C CA . THR A 1 75 ? -3.555 -4.626 12.946 1.00 93.38 75 THR A CA 1
ATOM 577 C C . THR A 1 75 ? -2.457 -4.901 13.970 1.00 93.38 75 THR A C 1
ATOM 579 O O . THR A 1 75 ? -2.770 -5.114 15.132 1.00 93.38 75 THR A O 1
ATOM 582 N N . GLU A 1 76 ? -1.183 -4.860 13.580 1.00 92.50 76 GLU A N 1
ATOM 583 C CA . GLU A 1 76 ? -0.062 -5.096 14.497 1.00 92.50 76 GLU A CA 1
ATOM 584 C C . GLU A 1 76 ? 0.275 -3.870 15.351 1.00 92.50 76 GLU A C 1
ATOM 586 O O . GLU A 1 76 ? 0.575 -4.003 16.533 1.00 92.50 76 GLU A O 1
ATOM 591 N N . SER A 1 77 ? 0.267 -2.675 14.751 1.00 89.56 77 SER A N 1
ATOM 592 C CA . SER A 1 77 ? 0.792 -1.460 15.396 1.00 89.56 77 SER A CA 1
ATOM 593 C C . SER A 1 77 ? -0.279 -0.514 15.942 1.00 89.56 77 SER A C 1
ATOM 595 O O . SER A 1 77 ? 0.058 0.397 16.696 1.00 89.56 77 SER A O 1
ATOM 597 N N . TYR A 1 78 ? -1.541 -0.673 15.532 1.00 89.00 78 TYR A N 1
ATOM 598 C CA . TYR A 1 78 ? -2.608 0.295 15.817 1.00 89.00 78 TYR A CA 1
ATOM 599 C C . TYR A 1 78 ? -3.944 -0.360 16.203 1.00 89.00 78 TYR A C 1
ATOM 601 O O . TYR A 1 78 ? -4.988 0.288 16.118 1.00 89.00 78 TYR A O 1
ATOM 609 N N . SER A 1 79 ? -3.945 -1.628 16.635 1.00 84.81 79 SER A N 1
ATOM 610 C CA . SER A 1 79 ? -5.169 -2.321 17.072 1.00 84.81 79 SER A CA 1
ATOM 611 C C . SER A 1 79 ? -5.801 -1.734 18.336 1.00 84.81 79 SER A C 1
ATOM 613 O O . SER A 1 79 ? -6.958 -1.995 18.631 1.00 84.81 79 SER A O 1
ATOM 615 N N . ASP A 1 80 ? -5.032 -0.973 19.103 1.00 84.38 80 ASP A N 1
ATOM 616 C CA . ASP A 1 80 ? -5.424 -0.299 20.338 1.00 84.38 80 ASP A CA 1
ATOM 617 C C . ASP A 1 80 ? -6.011 1.103 20.096 1.00 84.38 80 ASP A C 1
ATOM 619 O O . ASP A 1 80 ? -6.367 1.800 21.041 1.00 84.38 80 ASP A O 1
ATOM 623 N N . ARG A 1 81 ? -6.114 1.562 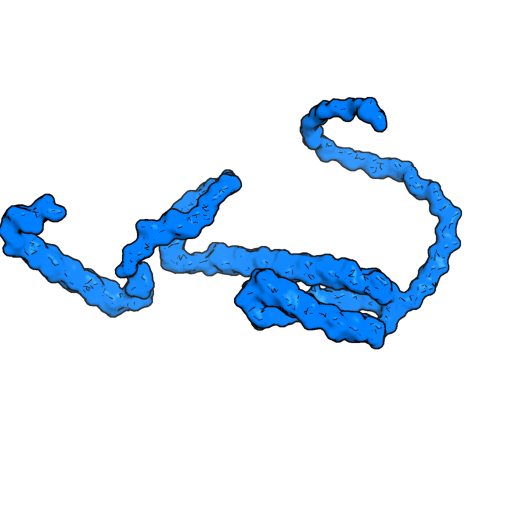18.846 1.00 83.94 81 ARG A N 1
ATOM 624 C CA . ARG A 1 81 ? -6.637 2.900 18.535 1.00 83.94 81 ARG A CA 1
ATOM 625 C C . ARG A 1 81 ? -8.165 2.918 18.494 1.00 83.94 81 ARG A C 1
ATOM 627 O O . ARG A 1 81 ? -8.775 1.903 18.161 1.00 83.94 81 ARG A O 1
ATOM 634 N N . PRO A 1 82 ? -8.806 4.059 18.802 1.00 86.50 82 PRO A N 1
ATOM 635 C CA . PRO A 1 82 ? -10.245 4.201 18.619 1.00 86.50 82 PRO A CA 1
ATOM 636 C C . PRO A 1 82 ? -10.620 4.095 17.136 1.00 86.50 82 PRO A C 1
ATOM 638 O O . PRO A 1 82 ? -9.849 4.463 16.247 1.00 86.50 82 PRO A O 1
ATOM 641 N N . VAL A 1 83 ? -11.842 3.631 16.863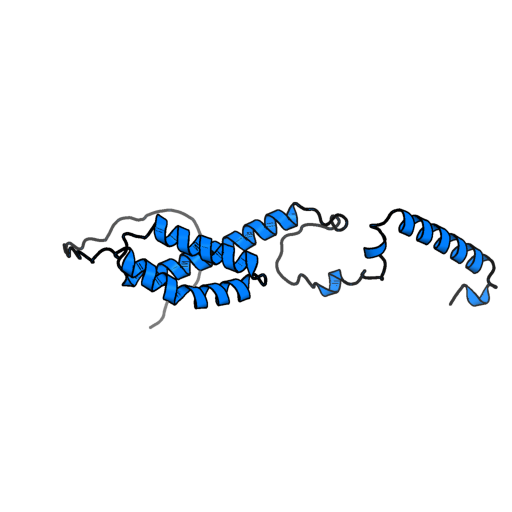 1.00 85.00 83 VAL A N 1
ATOM 642 C CA . VAL A 1 83 ? -12.328 3.342 15.499 1.00 85.00 83 VAL A CA 1
ATOM 643 C C . VAL A 1 83 ? -12.273 4.568 14.578 1.00 85.00 83 VAL A C 1
ATOM 645 O O . VAL A 1 83 ? -12.012 4.441 13.384 1.00 85.00 83 VAL A O 1
ATOM 648 N N . GLU A 1 84 ? -12.471 5.763 15.131 1.00 88.06 84 GLU A N 1
ATOM 649 C CA . GLU A 1 84 ? -12.481 7.035 14.398 1.00 88.06 84 GLU A CA 1
ATOM 650 C C . GLU A 1 84 ? -11.105 7.408 13.818 1.00 88.06 84 GLU A C 1
ATOM 652 O O . GLU A 1 84 ? -11.022 8.080 12.788 1.00 88.06 84 GLU A O 1
ATOM 657 N N . GLU A 1 85 ? -10.017 6.929 14.428 1.00 89.25 85 GLU A N 1
ATOM 658 C CA . GLU A 1 85 ? -8.643 7.192 13.986 1.00 89.25 85 GLU A CA 1
ATOM 659 C C . GLU A 1 85 ? -8.129 6.149 12.979 1.00 89.25 85 GLU A C 1
ATOM 661 O O . GLU A 1 85 ? -7.131 6.388 12.292 1.00 89.25 85 GLU A O 1
ATOM 666 N N . LEU A 1 86 ? -8.813 5.008 12.827 1.00 91.44 86 LEU A N 1
ATOM 667 C CA . LEU A 1 86 ? -8.385 3.934 11.923 1.00 91.44 86 LEU A CA 1
ATOM 668 C C . LEU A 1 86 ? -8.351 4.361 10.443 1.00 91.44 86 LEU A C 1
ATOM 670 O O . LEU A 1 86 ? -7.341 4.086 9.788 1.00 91.44 86 LEU A O 1
ATOM 674 N N . PRO A 1 87 ? -9.365 5.060 9.883 1.00 94.00 87 PRO A N 1
ATOM 675 C CA . PRO A 1 87 ? -9.336 5.478 8.482 1.00 94.00 87 PRO A CA 1
ATOM 676 C C . PRO A 1 87 ? -8.137 6.364 8.093 1.00 94.00 87 PRO A C 1
ATOM 678 O O . PRO A 1 87 ? -7.459 6.031 7.112 1.00 94.00 87 PRO A O 1
ATOM 681 N N . PRO A 1 88 ? -7.819 7.467 8.808 1.00 94.75 88 PRO A N 1
ATOM 682 C CA . PRO A 1 88 ? -6.669 8.295 8.451 1.00 94.75 88 PRO A CA 1
ATOM 683 C C . PRO A 1 88 ? -5.329 7.572 8.657 1.00 94.75 88 PRO A C 1
ATOM 685 O O . PRO A 1 88 ? -4.403 7.774 7.863 1.00 94.75 88 PRO A O 1
ATOM 688 N N . LEU A 1 89 ? -5.215 6.696 9.664 1.00 95.12 89 LEU A N 1
ATOM 689 C CA . LEU A 1 89 ? -4.021 5.870 9.873 1.00 95.12 89 LEU A CA 1
ATOM 690 C C . LEU A 1 89 ? -3.820 4.875 8.731 1.00 95.12 89 LEU A C 1
ATOM 692 O O . LEU A 1 89 ? -2.737 4.824 8.143 1.00 95.12 89 LEU A O 1
ATOM 696 N N . PHE A 1 90 ? -4.869 4.142 8.362 1.00 96.69 90 PHE A N 1
ATOM 697 C CA . PHE A 1 90 ? -4.830 3.182 7.266 1.00 96.69 90 PHE A CA 1
ATOM 698 C C . PHE A 1 90 ? -4.424 3.845 5.951 1.00 96.69 90 PHE A C 1
ATOM 700 O O . PHE A 1 90 ? -3.549 3.333 5.255 1.00 96.69 90 PHE A O 1
ATOM 707 N N . GLN A 1 91 ? -4.967 5.028 5.644 1.00 96.00 91 GLN A N 1
ATOM 708 C CA . GLN A 1 91 ? -4.574 5.757 4.440 1.00 96.00 91 GLN A CA 1
ATOM 709 C C . GLN A 1 91 ? -3.074 6.078 4.438 1.00 96.00 91 GLN A C 1
ATOM 711 O O . GLN A 1 91 ? -2.408 5.909 3.415 1.00 96.00 91 GLN A O 1
ATOM 716 N N . ARG A 1 92 ? -2.516 6.508 5.576 1.00 97.06 92 ARG A N 1
ATOM 717 C CA . ARG A 1 92 ? -1.082 6.803 5.703 1.00 97.06 92 ARG A CA 1
ATOM 718 C C . ARG A 1 92 ? -0.223 5.552 5.530 1.00 97.06 92 ARG A C 1
ATOM 720 O O . ARG A 1 92 ? 0.782 5.600 4.823 1.00 97.06 92 ARG A O 1
ATOM 727 N N . ILE A 1 93 ? -0.623 4.442 6.144 1.00 96.88 93 ILE A N 1
ATOM 728 C CA . ILE A 1 93 ? 0.064 3.150 6.026 1.00 96.88 93 ILE A CA 1
ATOM 729 C C . ILE A 1 93 ? 0.023 2.654 4.576 1.00 96.88 93 ILE A C 1
ATOM 731 O O . ILE A 1 93 ? 1.056 2.235 4.051 1.00 96.88 93 ILE A O 1
ATOM 735 N N . LEU A 1 94 ? -1.126 2.764 3.906 1.00 97.38 94 LEU A N 1
ATOM 736 C CA . LEU A 1 94 ? -1.289 2.389 2.503 1.00 97.38 94 LEU A CA 1
ATOM 737 C C . LEU A 1 94 ? -0.356 3.207 1.601 1.00 97.38 94 LEU A C 1
ATOM 739 O O . LEU A 1 94 ? 0.402 2.629 0.827 1.00 97.38 94 LEU A O 1
ATOM 743 N N . GLN A 1 95 ? -0.329 4.537 1.749 1.00 96.56 95 GLN A N 1
ATOM 744 C CA . GLN A 1 95 ? 0.583 5.393 0.973 1.00 96.56 95 GLN A CA 1
ATOM 745 C C . GLN A 1 95 ? 2.056 5.066 1.226 1.00 96.56 95 GLN A C 1
ATOM 747 O O . GLN A 1 95 ? 2.853 5.004 0.289 1.00 96.56 95 GLN A O 1
ATOM 752 N N . ASN A 1 96 ? 2.432 4.843 2.486 1.00 97.00 96 ASN A N 1
ATOM 753 C CA . ASN A 1 96 ? 3.800 4.476 2.834 1.00 97.00 96 ASN A CA 1
ATOM 754 C C . ASN A 1 96 ? 4.193 3.123 2.230 1.00 97.00 96 ASN A C 1
ATOM 756 O O . ASN A 1 96 ? 5.319 2.971 1.764 1.00 97.00 96 ASN A O 1
ATOM 760 N N . THR A 1 97 ? 3.269 2.163 2.201 1.00 96.75 97 THR A N 1
ATOM 761 C CA . THR A 1 97 ? 3.511 0.824 1.650 1.00 96.75 97 THR A CA 1
ATOM 762 C C . THR A 1 97 ? 3.619 0.859 0.125 1.00 96.75 97 THR A C 1
ATOM 764 O O . THR A 1 97 ? 4.564 0.292 -0.415 1.00 96.75 97 THR A O 1
ATOM 767 N N . ILE A 1 98 ? 2.760 1.621 -0.566 1.00 95.50 98 ILE A N 1
ATOM 768 C CA . ILE A 1 98 ? 2.891 1.883 -2.012 1.00 95.50 98 ILE A CA 1
ATOM 769 C C . ILE A 1 98 ? 4.257 2.518 -2.320 1.00 95.50 98 ILE A C 1
ATOM 771 O O . ILE A 1 98 ? 4.968 2.076 -3.220 1.00 95.50 98 ILE A O 1
ATOM 775 N N . ARG A 1 99 ? 4.673 3.535 -1.552 1.00 94.50 99 ARG A N 1
ATOM 776 C CA . ARG A 1 99 ? 5.977 4.188 -1.749 1.00 94.50 99 ARG A CA 1
ATOM 777 C C . ARG A 1 99 ? 7.147 3.228 -1.511 1.00 94.50 99 ARG A C 1
ATOM 779 O O . ARG A 1 99 ? 8.113 3.252 -2.272 1.00 94.50 99 ARG A O 1
ATOM 786 N N . ASP A 1 100 ? 7.078 2.390 -0.478 1.00 94.00 100 ASP A N 1
ATOM 787 C CA . ASP A 1 100 ? 8.115 1.390 -0.209 1.00 94.00 100 ASP A CA 1
ATOM 788 C C . ASP A 1 100 ? 8.193 0.329 -1.317 1.00 94.00 100 ASP A C 1
ATOM 790 O O . ASP A 1 100 ? 9.295 -0.057 -1.709 1.00 94.00 100 ASP A O 1
ATOM 794 N N . HIS A 1 101 ? 7.052 -0.072 -1.884 1.00 93.19 101 HIS A N 1
ATOM 795 C CA . HIS A 1 101 ? 7.006 -0.956 -3.047 1.00 93.19 101 HIS A CA 1
ATOM 796 C C . HIS A 1 101 ? 7.810 -0.374 -4.220 1.00 93.19 101 HIS A C 1
ATOM 798 O O . HIS A 1 101 ? 8.717 -1.036 -4.725 1.00 93.19 101 HIS A O 1
ATOM 804 N N . TYR A 1 102 ? 7.586 0.894 -4.590 1.00 90.69 102 TYR A N 1
ATOM 805 C CA . TYR A 1 102 ? 8.372 1.544 -5.650 1.00 90.69 102 TYR A CA 1
ATOM 806 C C . TYR A 1 102 ? 9.852 1.684 -5.315 1.00 90.69 102 TYR A C 1
ATOM 808 O O . TYR A 1 102 ? 10.701 1.513 -6.191 1.00 90.69 102 TYR A O 1
ATOM 816 N N . ARG A 1 103 ? 10.187 1.966 -4.051 1.00 89.62 103 ARG A N 1
ATOM 817 C CA . ARG A 1 103 ? 11.584 2.022 -3.609 1.00 89.62 103 ARG A CA 1
ATOM 818 C C . ARG A 1 103 ? 12.283 0.684 -3.864 1.00 89.62 103 ARG A C 1
ATOM 820 O O . ARG A 1 103 ? 13.373 0.668 -4.430 1.00 89.62 103 ARG A O 1
ATOM 827 N N . ARG A 1 104 ? 11.653 -0.437 -3.493 1.00 87.06 104 ARG A N 1
ATOM 828 C CA . ARG A 1 104 ? 12.191 -1.790 -3.723 1.00 87.06 104 ARG A CA 1
ATOM 829 C C . ARG A 1 104 ? 12.204 -2.166 -5.203 1.00 87.06 104 ARG A C 1
ATOM 831 O O . ARG A 1 104 ? 13.167 -2.783 -5.650 1.00 87.06 104 ARG A O 1
ATOM 838 N N . PHE A 1 105 ? 11.178 -1.771 -5.956 1.00 85.44 105 PHE A N 1
ATOM 839 C CA . PHE A 1 105 ? 11.099 -1.986 -7.399 1.00 85.44 105 PHE A CA 1
ATOM 840 C C . PHE A 1 105 ? 12.267 -1.308 -8.124 1.00 85.44 105 PHE A C 1
ATOM 842 O O . PHE A 1 105 ? 12.979 -1.975 -8.868 1.00 85.44 105 PHE A O 1
ATOM 849 N N . LYS A 1 106 ? 12.542 -0.033 -7.813 1.00 78.50 106 LYS A N 1
ATOM 850 C CA . LYS A 1 106 ? 13.645 0.737 -8.407 1.00 78.50 106 LYS A CA 1
ATOM 851 C C . LYS A 1 106 ? 15.020 0.179 -8.044 1.00 78.50 106 LYS A C 1
ATOM 853 O O . LYS A 1 106 ? 15.895 0.108 -8.897 1.00 78.50 106 LYS A O 1
ATOM 858 N N . VAL A 1 107 ? 15.225 -0.232 -6.791 1.00 75.69 107 VAL A N 1
ATOM 859 C CA . VAL A 1 107 ? 16.492 -0.865 -6.381 1.00 75.69 107 VAL A CA 1
ATOM 860 C C . VAL A 1 107 ? 16.697 -2.179 -7.130 1.00 75.69 107 VAL A C 1
ATOM 862 O O . VAL A 1 107 ? 17.792 -2.428 -7.621 1.00 75.69 107 VAL A O 1
ATOM 865 N N . ARG A 1 108 ? 15.650 -3.002 -7.270 1.00 71.88 108 ARG A N 1
ATOM 866 C CA . ARG A 1 108 ? 15.742 -4.261 -8.014 1.00 71.88 108 ARG A CA 1
ATOM 867 C C . ARG A 1 108 ? 16.011 -4.007 -9.494 1.00 71.88 108 ARG A C 1
ATOM 869 O O . ARG A 1 108 ? 16.938 -4.607 -10.014 1.00 71.88 108 ARG A O 1
ATOM 876 N N . SER A 1 109 ? 15.292 -3.082 -10.131 1.00 65.88 109 SER A N 1
ATOM 877 C CA . SER A 1 109 ? 15.484 -2.741 -11.546 1.00 65.88 109 SER A CA 1
ATOM 878 C C . SER A 1 109 ? 16.835 -2.083 -11.831 1.00 65.88 109 SER A C 1
ATOM 880 O O . SER A 1 109 ? 17.374 -2.268 -12.913 1.00 65.88 109 SER A O 1
ATOM 882 N N . ALA A 1 110 ? 17.394 -1.333 -10.877 1.00 65.06 110 ALA A N 1
ATOM 883 C CA . ALA A 1 110 ? 18.730 -0.753 -10.992 1.00 65.06 110 ALA A CA 1
ATOM 884 C C . ALA A 1 110 ? 19.840 -1.805 -10.837 1.00 65.06 110 ALA A C 1
ATOM 886 O O . ALA A 1 110 ? 20.905 -1.658 -11.433 1.00 65.06 110 ALA A O 1
ATOM 887 N N . TRP A 1 111 ? 19.604 -2.858 -10.043 1.00 55.06 111 TRP A N 1
ATOM 888 C CA . TRP A 1 111 ? 20.613 -3.880 -9.749 1.00 55.06 111 TRP A CA 1
ATOM 889 C C . TRP A 1 111 ? 20.517 -5.144 -10.597 1.00 55.06 111 TRP A C 1
ATOM 891 O O . TRP A 1 111 ? 21.524 -5.835 -10.710 1.00 55.06 111 TRP A O 1
ATOM 901 N N . THR A 1 112 ? 19.369 -5.461 -11.206 1.00 58.69 112 THR A N 1
ATOM 902 C CA . THR A 1 112 ? 19.345 -6.284 -12.421 1.00 58.69 112 THR A CA 1
ATOM 903 C C . THR A 1 112 ? 19.783 -5.372 -13.550 1.00 58.69 112 THR A C 1
ATOM 905 O O . THR A 1 112 ? 18.959 -4.583 -14.017 1.00 58.69 112 THR A O 1
ATOM 908 N N . PRO A 1 113 ? 21.045 -5.437 -14.008 1.00 52.41 113 PRO A N 1
ATOM 909 C CA . PRO A 1 113 ? 21.407 -4.713 -15.202 1.00 52.41 113 PRO A CA 1
ATOM 910 C C . PRO A 1 113 ? 20.512 -5.308 -16.283 1.00 52.41 113 PRO A C 1
ATOM 912 O O . PRO A 1 113 ? 20.589 -6.508 -16.560 1.00 52.41 113 PRO A O 1
ATOM 915 N N . LEU A 1 114 ? 19.636 -4.494 -16.875 1.00 52.44 114 LEU A N 1
ATOM 916 C CA . LEU A 1 114 ? 19.176 -4.767 -18.228 1.00 52.44 114 LEU A CA 1
ATOM 917 C C . LEU A 1 114 ? 20.456 -5.066 -19.002 1.00 52.44 114 LEU A C 1
ATOM 919 O O . LEU A 1 114 ? 21.305 -4.181 -19.133 1.00 52.44 114 LEU A O 1
ATOM 923 N N . ALA A 1 115 ? 20.640 -6.326 -19.397 1.00 52.56 115 ALA A N 1
ATOM 924 C CA . ALA A 1 115 ? 21.909 -6.902 -19.840 1.00 52.56 115 ALA A CA 1
ATOM 925 C C . ALA A 1 115 ? 22.451 -6.299 -21.159 1.00 52.56 115 ALA A C 1
ATOM 927 O O . ALA A 1 115 ? 23.275 -6.908 -21.830 1.00 52.56 115 ALA A O 1
ATOM 928 N N . GLY A 1 116 ? 22.014 -5.092 -21.530 1.00 51.69 116 GLY A N 1
ATOM 929 C CA . GLY A 1 116 ? 22.474 -4.333 -22.683 1.00 51.69 116 GLY A CA 1
ATOM 930 C C . GLY A 1 116 ? 22.342 -2.806 -22.585 1.00 51.69 116 GLY A C 1
ATOM 931 O O . GLY A 1 116 ? 22.429 -2.174 -23.630 1.00 51.69 116 GLY A O 1
ATOM 932 N N . SER A 1 117 ? 22.129 -2.188 -21.409 1.00 50.47 117 SER A N 1
ATOM 933 C CA . SER A 1 117 ? 21.948 -0.715 -21.329 1.00 50.47 117 SER A CA 1
ATOM 934 C C . SER A 1 117 ? 22.903 0.041 -20.398 1.00 50.47 117 SER A C 1
ATOM 936 O O . SER A 1 117 ? 22.736 1.242 -20.193 1.00 50.47 117 SER A O 1
ATOM 938 N N . PHE A 1 118 ? 23.936 -0.599 -19.849 1.00 46.38 118 PHE A N 1
ATOM 939 C CA . PHE A 1 118 ? 24.905 0.115 -19.011 1.00 46.38 118 PHE A CA 1
ATOM 940 C C . PHE A 1 118 ? 26.005 0.780 -19.852 1.00 46.38 118 PHE A C 1
ATOM 942 O O . PHE A 1 118 ? 27.157 0.365 -19.833 1.00 46.38 118 PHE A O 1
ATOM 949 N N . GLN A 1 119 ? 25.637 1.815 -20.606 1.00 45.94 119 GLN A N 1
ATOM 950 C CA . GLN A 1 119 ? 26.554 2.847 -21.093 1.00 45.94 119 GLN A CA 1
ATOM 951 C C . GLN A 1 119 ? 25.746 4.104 -21.435 1.00 45.94 119 GLN A C 1
ATOM 953 O O . GLN A 1 119 ? 25.314 4.254 -22.570 1.00 45.94 119 GLN A O 1
ATOM 958 N N . ARG A 1 120 ? 25.553 5.001 -20.458 1.00 39.94 120 ARG A N 1
ATOM 959 C CA . ARG A 1 120 ? 25.904 6.433 -20.560 1.00 39.94 120 ARG A CA 1
ATOM 960 C C . ARG A 1 120 ? 25.554 7.162 -19.255 1.00 39.94 120 ARG A C 1
ATOM 962 O O . ARG A 1 120 ? 24.428 7.095 -18.792 1.00 39.94 120 ARG A O 1
ATOM 969 N N . GLY A 1 121 ? 26.585 7.790 -18.687 1.00 39.03 121 GLY A N 1
ATOM 970 C CA . GLY A 1 121 ? 26.574 8.968 -17.811 1.00 39.03 121 GLY A CA 1
ATOM 971 C C . GLY A 1 121 ? 25.391 9.183 -16.873 1.00 39.03 121 GLY A C 1
ATOM 972 O O . GLY A 1 121 ? 24.363 9.708 -17.273 1.00 39.03 121 GLY A O 1
ATOM 973 N N . VAL A 1 122 ? 25.625 8.896 -15.596 1.00 45.88 122 VAL A N 1
ATOM 974 C CA . VAL A 1 122 ? 24.981 9.601 -14.486 1.00 45.88 122 VAL A CA 1
ATOM 975 C C . VAL A 1 122 ? 25.400 11.068 -14.564 1.00 45.88 122 VAL A C 1
ATOM 977 O O . VAL A 1 122 ? 26.590 11.318 -14.412 1.00 45.88 122 VAL A O 1
ATOM 980 N N . GLU A 1 123 ? 24.459 11.996 -14.736 1.00 37.56 123 GLU A N 1
ATOM 981 C CA . GLU A 1 123 ? 24.508 13.304 -14.072 1.00 37.56 123 GLU A CA 1
ATOM 982 C C . GLU A 1 123 ? 23.116 13.663 -13.542 1.00 37.56 123 GLU A C 1
ATOM 984 O O . GLU A 1 123 ? 22.093 13.446 -14.189 1.00 37.56 123 GLU A O 1
ATOM 989 N N . GLU A 1 124 ? 23.106 14.104 -12.288 1.00 46.50 124 GLU A N 1
ATOM 990 C CA . GLU A 1 124 ? 21.938 14.496 -11.513 1.00 46.50 124 GLU A CA 1
ATOM 991 C C . GLU A 1 124 ? 21.476 15.888 -11.959 1.00 46.50 124 GLU A C 1
ATOM 993 O O . GLU A 1 124 ? 22.212 16.863 -11.827 1.00 46.50 124 GLU A O 1
ATOM 998 N N . GLY A 1 125 ? 20.246 15.995 -12.449 1.00 37.00 125 GLY A N 1
ATOM 999 C CA . GLY A 1 125 ? 19.623 17.270 -12.777 1.00 37.00 125 GLY A CA 1
ATOM 1000 C C . GLY A 1 125 ? 18.256 17.035 -13.392 1.00 37.00 125 GLY A C 1
ATOM 1001 O O . GLY A 1 125 ? 18.112 16.147 -14.224 1.00 37.00 125 GLY A O 1
ATOM 1002 N N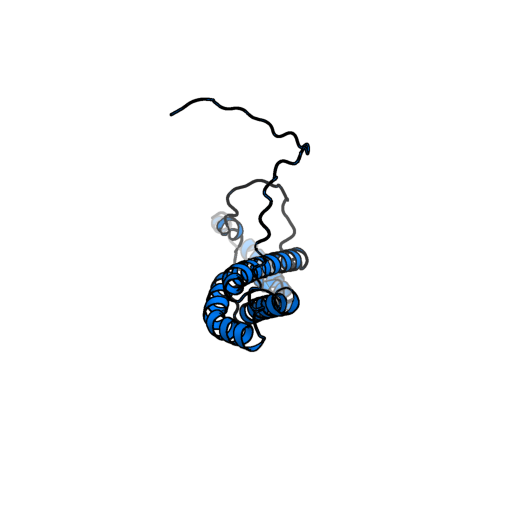 . ASP A 1 126 ? 17.265 17.769 -12.901 1.00 44.28 126 ASP A N 1
ATOM 1003 C CA . ASP A 1 126 ? 15.877 17.728 -13.347 1.00 44.28 126 ASP A CA 1
ATOM 1004 C C . ASP A 1 126 ? 15.715 17.894 -14.868 1.00 44.28 126 ASP A C 1
ATOM 1006 O O . ASP A 1 126 ? 16.541 18.504 -15.546 1.00 44.28 126 ASP A O 1
ATOM 1010 N N . ASP A 1 127 ? 14.551 17.419 -15.305 1.00 45.19 127 ASP A N 1
ATOM 1011 C CA . ASP A 1 127 ? 13.878 17.655 -16.580 1.00 45.19 127 ASP A CA 1
ATOM 1012 C C . ASP A 1 127 ? 14.225 16.710 -17.746 1.00 45.19 127 ASP A C 1
ATOM 1014 O O . ASP A 1 127 ? 15.341 16.612 -18.247 1.00 45.19 127 ASP A O 1
ATOM 1018 N N . ASP A 1 128 ? 13.162 16.016 -18.162 1.00 45.41 128 ASP A N 1
ATOM 1019 C CA . ASP A 1 128 ? 12.980 15.317 -19.429 1.00 45.41 128 ASP A CA 1
ATOM 1020 C C . ASP A 1 128 ? 13.884 14.102 -19.683 1.00 45.41 128 ASP A C 1
ATOM 1022 O O . ASP A 1 128 ? 14.709 14.057 -20.593 1.00 45.41 128 ASP A O 1
ATOM 1026 N N . PHE A 1 129 ? 13.608 13.015 -18.948 1.00 45.75 129 PHE A N 1
ATOM 1027 C CA . PHE A 1 129 ? 13.802 11.674 -19.511 1.00 45.75 129 PHE A CA 1
ATOM 1028 C C . PHE A 1 129 ? 12.819 11.504 -20.675 1.00 45.75 129 PHE A C 1
ATOM 1030 O O . PHE A 1 129 ? 11.715 10.973 -20.512 1.00 45.75 129 PHE A O 1
ATOM 1037 N N . ASP A 1 130 ? 13.205 11.995 -21.847 1.00 51.19 130 ASP A N 1
ATOM 1038 C CA . ASP A 1 130 ? 12.460 11.767 -23.069 1.00 51.19 130 ASP A CA 1
ATOM 1039 C C . ASP A 1 130 ? 12.658 10.299 -23.462 1.00 51.19 130 ASP A C 1
ATOM 1041 O O . ASP A 1 130 ? 13.666 9.881 -24.040 1.00 51.19 130 ASP A O 1
ATOM 1045 N N . ILE A 1 131 ? 11.688 9.470 -23.069 1.00 46.28 131 ILE A N 1
ATOM 1046 C CA . ILE A 1 131 ? 11.624 8.060 -23.459 1.00 46.28 131 ILE A CA 1
ATOM 1047 C C . ILE A 1 131 ? 11.761 7.944 -24.979 1.00 46.28 131 ILE A C 1
ATOM 1049 O O . ILE A 1 131 ? 12.333 6.958 -25.424 1.00 46.28 131 ILE A O 1
ATOM 1053 N N . LEU A 1 132 ? 11.322 8.949 -25.751 1.00 45.06 132 LEU A N 1
ATOM 1054 C CA . LEU A 1 132 ? 11.426 8.991 -27.207 1.00 45.06 132 LEU A CA 1
ATOM 1055 C C . LEU A 1 132 ? 12.879 9.078 -27.713 1.00 45.06 132 LEU A C 1
ATOM 1057 O O . LEU A 1 132 ? 13.225 8.336 -28.628 1.00 45.06 132 LEU A O 1
ATOM 1061 N N . ASP A 1 133 ? 13.746 9.859 -27.059 1.00 47.06 133 ASP A N 1
ATOM 1062 C CA . ASP A 1 133 ? 15.189 9.955 -27.372 1.00 47.06 133 ASP A CA 1
ATOM 1063 C C . ASP A 1 133 ? 15.934 8.651 -27.014 1.00 47.06 133 ASP A C 1
ATOM 1065 O O . ASP A 1 133 ? 16.949 8.276 -27.598 1.00 47.06 133 ASP A O 1
ATOM 1069 N N . SER A 1 134 ? 15.351 7.859 -26.107 1.00 50.12 134 SER A N 1
ATOM 1070 C CA . SER A 1 134 ? 15.820 6.500 -25.803 1.00 50.12 134 SER A CA 1
ATOM 1071 C C . SER A 1 134 ? 15.454 5.487 -26.899 1.00 50.12 134 SER A C 1
ATOM 1073 O O . SER A 1 134 ? 16.064 4.416 -26.977 1.00 50.12 134 SER A O 1
ATOM 1075 N N . VAL A 1 135 ? 14.438 5.786 -27.720 1.00 49.06 135 VAL A N 1
ATOM 1076 C CA . VAL A 1 135 ? 13.943 4.903 -28.791 1.00 49.06 135 VAL A CA 1
ATOM 1077 C C . VAL A 1 135 ? 14.622 5.195 -30.133 1.00 49.06 135 VAL A C 1
ATOM 1079 O O . VAL A 1 135 ? 14.494 4.373 -31.037 1.00 49.06 135 VAL A O 1
ATOM 1082 N N . GLU A 1 136 ? 15.404 6.269 -30.280 1.00 45.25 136 GLU A N 1
ATOM 1083 C CA . GLU A 1 136 ? 16.047 6.616 -31.563 1.00 45.25 136 GLU A CA 1
ATOM 1084 C C . GLU A 1 136 ? 17.230 5.714 -31.977 1.00 45.25 136 GLU A C 1
ATOM 1086 O O . GLU A 1 136 ? 17.828 5.915 -33.029 1.00 45.25 136 GLU A O 1
ATOM 1091 N N . ASP A 1 137 ? 17.491 4.620 -31.255 1.00 47.16 137 ASP A N 1
ATOM 1092 C CA . ASP A 1 137 ? 18.252 3.475 -31.789 1.00 47.16 137 ASP A CA 1
ATOM 1093 C C . ASP A 1 137 ? 17.484 2.146 -31.679 1.00 47.16 137 ASP A C 1
ATOM 1095 O O . ASP A 1 137 ? 18.045 1.056 -31.543 1.00 47.16 137 ASP A O 1
ATOM 1099 N N . SER A 1 138 ? 16.155 2.219 -31.771 1.00 44.31 138 SER A N 1
ATOM 1100 C CA . SER A 1 138 ? 15.311 1.064 -32.086 1.00 44.31 138 SER A CA 1
ATOM 1101 C C . SER A 1 138 ? 15.291 0.826 -33.594 1.00 44.31 138 SER A C 1
ATOM 1103 O O . SER A 1 138 ? 14.238 0.638 -34.198 1.00 44.31 138 SER A O 1
ATOM 1105 N N . GLY A 1 139 ? 16.475 0.790 -34.210 1.00 41.28 139 GLY A N 1
ATOM 1106 C CA . GLY A 1 139 ? 16.653 -0.057 -35.376 1.00 41.28 139 GLY A CA 1
ATOM 1107 C C . GLY A 1 139 ? 16.319 -1.480 -34.939 1.00 41.28 139 GLY A C 1
ATOM 1108 O O . GLY A 1 139 ? 16.873 -1.980 -33.958 1.00 41.28 139 GLY A O 1
ATOM 1109 N N . GLU A 1 140 ? 15.356 -2.101 -35.609 1.00 41.97 140 GLU A N 1
ATOM 1110 C CA . GLU A 1 140 ? 14.915 -3.487 -35.443 1.00 41.97 140 GLU A CA 1
ATOM 1111 C C . GLU A 1 140 ? 16.115 -4.458 -35.415 1.00 41.97 140 GLU A C 1
ATOM 1113 O O . GLU A 1 140 ? 16.511 -5.033 -36.423 1.00 41.97 140 GLU A O 1
ATOM 1118 N N . GLY A 1 141 ? 16.767 -4.619 -34.264 1.00 50.06 141 GLY A N 1
ATOM 1119 C CA . GLY A 1 141 ? 18.047 -5.332 -34.215 1.00 50.06 141 GLY A CA 1
ATOM 1120 C C . GLY A 1 141 ? 18.462 -5.824 -32.837 1.00 50.06 141 GLY A C 1
ATOM 1121 O O . GLY A 1 141 ? 19.160 -6.832 -32.732 1.00 50.06 141 GLY A O 1
ATOM 1122 N N . ARG A 1 142 ? 17.993 -5.200 -31.750 1.00 47.59 142 ARG A N 1
ATOM 1123 C CA . ARG A 1 142 ? 18.449 -5.579 -30.401 1.00 47.59 142 ARG A CA 1
ATOM 1124 C C . ARG A 1 142 ? 17.785 -6.827 -29.815 1.00 47.59 142 ARG A C 1
ATOM 1126 O O . ARG A 1 142 ? 18.444 -7.542 -29.065 1.00 47.59 142 ARG A O 1
ATOM 1133 N N . HIS A 1 143 ? 16.552 -7.165 -30.200 1.00 45.47 143 HIS A N 1
ATOM 1134 C CA . HIS A 1 143 ? 15.896 -8.396 -29.720 1.00 45.47 143 HIS A CA 1
ATOM 1135 C C . HIS A 1 143 ? 16.512 -9.677 -30.316 1.00 45.47 143 HIS A C 1
ATOM 1137 O O . HIS A 1 143 ? 16.407 -10.766 -29.759 1.00 45.47 143 HIS A O 1
ATOM 1143 N N . PHE A 1 144 ? 17.218 -9.537 -31.434 1.00 44.44 144 PHE A N 1
ATOM 1144 C CA . PHE A 1 144 ? 17.875 -10.632 -32.132 1.00 44.44 144 PHE A CA 1
ATOM 1145 C C . PHE A 1 144 ? 19.244 -11.012 -31.537 1.00 44.44 144 PHE A C 1
ATOM 1147 O O . PHE A 1 144 ? 19.762 -12.096 -31.800 1.00 44.44 144 PHE A O 1
ATOM 1154 N N . SER A 1 145 ? 19.813 -10.168 -30.674 1.00 53.22 145 SER A N 1
ATOM 1155 C CA . SER A 1 145 ? 21.160 -10.368 -30.127 1.00 53.22 145 SER A CA 1
ATOM 1156 C C . SER A 1 145 ? 21.220 -11.317 -28.916 1.00 53.22 145 SER A C 1
ATOM 1158 O O . SER A 1 145 ? 22.299 -11.585 -28.397 1.00 53.22 145 SER A O 1
ATOM 1160 N N . LEU A 1 146 ? 20.081 -11.849 -28.459 1.00 55.12 146 LEU A N 1
ATOM 1161 C CA . LEU A 1 146 ? 20.008 -12.747 -27.295 1.00 55.12 146 LEU A CA 1
ATOM 1162 C C . LEU A 1 146 ? 20.127 -14.240 -27.657 1.00 55.12 146 LEU A C 1
ATOM 1164 O O . LEU A 1 146 ? 20.249 -15.074 -26.762 1.00 55.12 146 LEU A O 1
ATOM 1168 N N . VAL A 1 147 ? 20.110 -14.588 -28.951 1.00 69.31 147 VAL A N 1
ATOM 1169 C CA . VAL A 1 147 ? 20.185 -15.975 -29.441 1.00 69.31 147 VAL A CA 1
ATOM 1170 C C 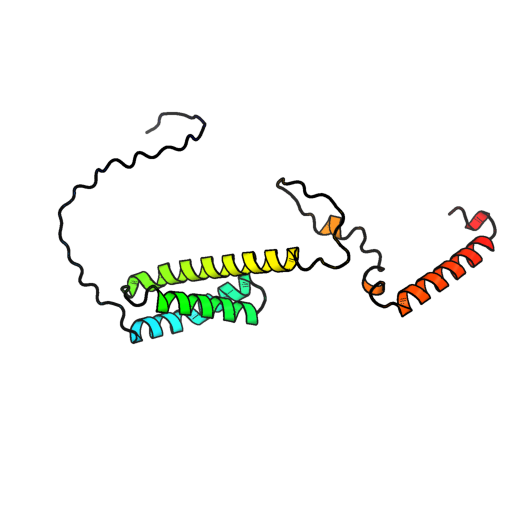. VAL A 1 147 ? 21.488 -16.171 -30.235 1.00 69.31 147 VAL A C 1
ATOM 1172 O O . VAL A 1 147 ? 21.632 -15.568 -31.302 1.00 69.31 147 VAL A O 1
ATOM 1175 N N . PRO A 1 148 ? 22.437 -17.011 -29.769 1.00 70.56 148 PRO A N 1
ATOM 1176 C CA . PRO A 1 148 ? 23.743 -17.192 -30.416 1.00 70.56 148 PRO A CA 1
ATOM 1177 C C . PRO A 1 148 ? 23.669 -17.590 -31.897 1.00 70.56 148 PRO A C 1
ATOM 1179 O O . PRO A 1 148 ? 24.412 -17.057 -32.722 1.00 70.56 148 PRO A O 1
ATOM 1182 N N . ASP A 1 149 ? 22.732 -18.473 -32.255 1.00 72.69 149 ASP A N 1
ATOM 1183 C CA . ASP A 1 149 ? 22.542 -18.924 -33.641 1.00 72.69 149 ASP A CA 1
ATOM 1184 C C . ASP A 1 149 ? 22.143 -17.780 -34.568 1.00 72.69 149 ASP A C 1
ATOM 1186 O O . ASP A 1 149 ? 22.533 -17.720 -35.737 1.00 72.69 149 ASP A O 1
ATOM 1190 N N . LEU A 1 150 ? 21.379 -16.828 -34.048 1.00 72.38 150 LEU A N 1
ATOM 1191 C CA . LEU A 1 150 ? 20.857 -15.746 -34.850 1.00 72.38 150 LEU A CA 1
ATOM 1192 C C . LEU A 1 150 ? 21.912 -14.666 -35.111 1.00 72.38 150 LEU A C 1
ATOM 1194 O O . LEU A 1 150 ? 21.990 -14.142 -36.222 1.00 72.38 150 LEU A O 1
ATOM 1198 N N . GLN A 1 151 ? 22.807 -14.425 -34.151 1.00 73.19 151 GLN A N 1
ATOM 1199 C CA . GLN A 1 151 ? 23.987 -13.580 -34.356 1.00 73.19 151 GLN A CA 1
ATOM 1200 C C . GLN A 1 151 ? 24.909 -14.134 -35.452 1.00 73.19 151 GLN A C 1
ATOM 1202 O O . GLN A 1 151 ? 25.475 -13.371 -36.237 1.00 73.19 151 GLN A O 1
ATOM 1207 N N . LEU A 1 152 ? 25.068 -15.461 -35.521 1.00 80.31 152 LEU A N 1
ATOM 1208 C CA . LEU A 1 152 ? 25.851 -16.118 -36.569 1.00 80.31 152 LEU A CA 1
ATOM 1209 C C . LEU A 1 152 ? 25.209 -15.878 -37.946 1.00 80.31 152 LEU A C 1
ATOM 1211 O O . LEU A 1 152 ? 25.876 -15.404 -38.866 1.00 80.31 152 LEU A O 1
ATOM 1215 N N . ASN A 1 153 ? 23.902 -16.123 -38.062 1.00 78.38 153 ASN A N 1
ATOM 1216 C CA . ASN A 1 153 ? 23.153 -15.908 -39.302 1.00 78.38 153 ASN A CA 1
ATOM 1217 C C . ASN A 1 153 ? 23.215 -14.447 -39.776 1.00 78.38 153 ASN A C 1
ATOM 1219 O O . ASN A 1 153 ? 23.413 -14.188 -40.964 1.00 78.38 153 ASN A O 1
ATOM 1223 N N . GLN A 1 154 ? 23.118 -13.481 -38.860 1.00 78.94 154 GLN A N 1
ATOM 1224 C CA . GLN A 1 154 ? 23.266 -12.060 -39.187 1.00 78.94 154 GLN A CA 1
ATOM 1225 C C . GLN A 1 154 ? 24.661 -11.739 -39.726 1.00 78.94 154 GLN A C 1
ATOM 1227 O O . GLN A 1 154 ? 24.782 -11.092 -40.765 1.00 78.94 154 GLN A O 1
ATOM 1232 N N . LYS A 1 155 ? 25.719 -12.244 -39.078 1.00 83.25 155 LYS A N 1
ATOM 1233 C CA . LYS A 1 155 ? 27.100 -12.070 -39.556 1.00 83.25 155 LYS A CA 1
ATOM 1234 C C . LYS A 1 155 ? 27.296 -12.660 -40.951 1.00 83.25 155 LYS A C 1
ATOM 1236 O O . LYS A 1 155 ? 27.907 -12.019 -41.798 1.00 83.25 155 LYS A O 1
ATOM 1241 N N . GLN A 1 156 ? 26.755 -13.850 -41.210 1.00 86.56 156 GLN A N 1
ATOM 1242 C CA . GLN A 1 156 ? 26.814 -14.475 -42.536 1.00 86.56 156 GLN A CA 1
ATOM 1243 C C . GLN A 1 156 ? 26.057 -13.661 -43.590 1.00 86.56 156 GLN A C 1
ATOM 1245 O O . GLN A 1 156 ? 26.555 -13.472 -44.698 1.00 86.56 156 GLN A O 1
ATOM 1250 N N . THR A 1 157 ? 24.887 -13.134 -43.230 1.00 84.50 157 THR A N 1
ATOM 1251 C CA . THR A 1 157 ? 24.071 -12.294 -44.115 1.00 84.50 157 THR A CA 1
ATOM 1252 C C . THR A 1 157 ? 24.796 -11.000 -44.482 1.00 84.50 157 THR A C 1
ATOM 1254 O O . THR A 1 157 ? 24.847 -10.644 -45.656 1.00 84.50 157 THR A O 1
ATOM 1257 N N . LEU A 1 158 ? 25.423 -10.329 -43.509 1.00 88.44 158 LEU A N 1
ATOM 1258 C CA . LEU A 1 158 ? 26.196 -9.107 -43.751 1.00 88.44 158 LEU A CA 1
ATOM 1259 C C . LEU A 1 158 ? 27.376 -9.340 -44.698 1.00 88.44 158 LEU A C 1
ATOM 1261 O O . LEU A 1 158 ? 27.587 -8.549 -45.613 1.00 88.44 158 LEU A O 1
ATOM 1265 N N . VAL A 1 159 ? 28.096 -10.454 -44.538 1.00 90.44 159 VAL A N 1
ATOM 1266 C CA . VAL A 1 159 ? 29.188 -10.823 -45.453 1.00 90.44 159 VAL A CA 1
ATOM 1267 C C . VAL A 1 159 ? 28.670 -11.005 -46.883 1.00 90.44 159 VAL A C 1
ATOM 1269 O O . VAL A 1 159 ? 29.310 -10.552 -47.831 1.00 90.44 159 VAL A O 1
ATOM 1272 N N . LEU A 1 160 ? 27.497 -11.622 -47.058 1.00 88.31 160 LEU A N 1
ATOM 1273 C CA . LEU A 1 160 ? 26.881 -11.769 -48.379 1.00 88.31 160 LEU A CA 1
ATOM 1274 C C . LEU A 1 160 ? 26.520 -10.416 -49.005 1.00 88.31 160 LEU A C 1
ATOM 1276 O O . LEU A 1 160 ? 26.745 -10.215 -50.199 1.00 88.31 160 LEU A O 1
ATOM 1280 N N . ILE A 1 161 ? 25.973 -9.498 -48.205 1.00 88.50 161 ILE A N 1
ATOM 1281 C CA . ILE A 1 161 ? 25.613 -8.146 -48.647 1.00 88.50 161 ILE A CA 1
ATOM 1282 C C . ILE A 1 161 ? 26.864 -7.384 -49.084 1.00 88.50 161 ILE A C 1
ATOM 1284 O O . ILE A 1 161 ? 26.861 -6.763 -50.142 1.00 88.50 161 ILE A O 1
ATOM 1288 N N . GLU A 1 162 ? 27.953 -7.473 -48.324 1.00 86.50 162 GLU A N 1
ATOM 1289 C CA . GLU A 1 162 ? 29.207 -6.799 -48.659 1.00 86.50 162 GLU A CA 1
ATOM 1290 C C . GLU A 1 162 ? 29.812 -7.323 -49.968 1.00 86.50 162 GLU A C 1
ATOM 1292 O O . GLU A 1 162 ? 30.208 -6.540 -50.833 1.00 86.50 162 GLU A O 1
ATOM 1297 N N . ILE A 1 163 ? 29.790 -8.642 -50.179 1.00 87.56 163 ILE A N 1
ATOM 1298 C CA . ILE A 1 163 ? 30.206 -9.246 -51.453 1.00 87.56 163 ILE A CA 1
ATOM 1299 C C . ILE A 1 163 ? 29.301 -8.768 -52.599 1.00 87.56 163 ILE A C 1
ATOM 1301 O O . ILE A 1 163 ? 29.789 -8.458 -53.688 1.00 87.56 163 ILE A O 1
ATOM 1305 N N . ALA A 1 164 ? 27.987 -8.686 -52.384 1.00 84.06 164 ALA A N 1
ATOM 1306 C CA . ALA A 1 164 ? 27.051 -8.201 -53.396 1.00 84.06 164 ALA A CA 1
ATOM 1307 C C . ALA A 1 164 ? 27.292 -6.719 -53.741 1.00 84.06 164 ALA A C 1
ATOM 1309 O O . ALA A 1 164 ? 27.296 -6.363 -54.919 1.00 84.06 164 ALA A O 1
ATOM 1310 N N . LEU A 1 165 ? 27.576 -5.876 -52.743 1.00 83.69 165 LEU A N 1
ATOM 1311 C CA . LEU A 1 165 ? 27.915 -4.463 -52.932 1.00 83.69 165 LEU A CA 1
ATOM 1312 C C . LEU A 1 165 ? 29.229 -4.276 -53.698 1.00 83.69 165 LEU A C 1
ATOM 1314 O O . LEU A 1 165 ? 29.309 -3.418 -54.577 1.00 83.69 165 LEU 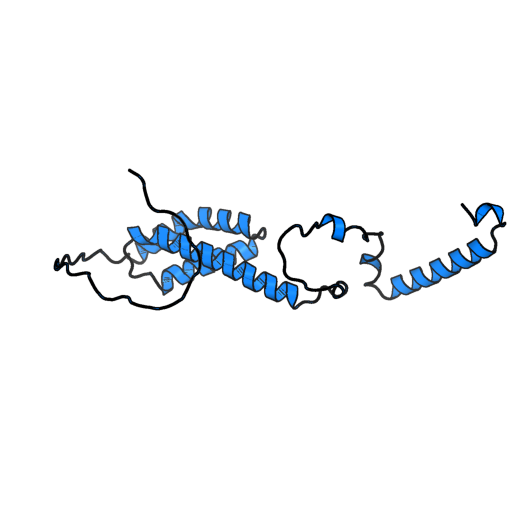A O 1
ATOM 1318 N N . GLN A 1 166 ? 30.248 -5.096 -53.428 1.00 81.94 166 GLN A N 1
ATOM 1319 C CA . GLN A 1 166 ? 31.517 -5.050 -54.165 1.00 81.94 166 GLN A CA 1
ATOM 1320 C C . GLN A 1 166 ? 31.353 -5.421 -55.645 1.00 81.94 166 GLN A C 1
ATOM 1322 O O . GLN A 1 166 ? 32.058 -4.882 -56.499 1.00 81.94 166 GLN A O 1
ATOM 1327 N N . ASN A 1 167 ? 30.392 -6.293 -55.958 1.00 83.25 167 ASN A N 1
ATOM 1328 C CA . ASN A 1 167 ? 30.071 -6.694 -57.326 1.00 83.25 167 ASN A CA 1
ATOM 1329 C C . ASN A 1 167 ? 29.163 -5.692 -58.071 1.00 83.25 167 ASN A C 1
ATOM 1331 O O . ASN A 1 167 ? 28.912 -5.874 -59.264 1.00 83.25 167 ASN A O 1
ATOM 1335 N N . LEU A 1 168 ? 28.686 -4.627 -57.413 1.00 79.94 168 LEU A N 1
ATOM 1336 C CA . LEU A 1 168 ? 27.818 -3.626 -58.036 1.00 79.94 168 LEU A CA 1
ATOM 1337 C C . LEU A 1 168 ? 28.622 -2.568 -58.833 1.00 79.94 168 LEU A C 1
ATOM 1339 O O . LEU A 1 168 ? 29.657 -2.066 -58.368 1.00 79.94 168 LEU A O 1
ATOM 1343 N N . PRO A 1 169 ? 28.163 -2.170 -60.038 1.00 77.62 169 PRO A N 1
ATOM 1344 C CA . PRO A 1 169 ? 28.801 -1.117 -60.823 1.00 77.62 169 PRO A CA 1
ATOM 1345 C C . PRO A 1 169 ? 28.764 0.246 -60.099 1.00 77.62 169 PRO A C 1
ATOM 1347 O O . PRO A 1 169 ? 27.805 0.554 -59.392 1.00 77.62 169 PRO A O 1
ATOM 1350 N N . PRO A 1 170 ? 29.788 1.100 -60.287 1.00 70.81 170 PRO A N 1
ATOM 1351 C CA . PRO A 1 170 ? 30.082 2.241 -59.409 1.00 70.81 170 PRO A CA 1
ATOM 1352 C C . PRO A 1 170 ? 28.958 3.281 -59.301 1.00 70.81 170 PRO A C 1
ATOM 1354 O O . PRO A 1 170 ? 28.791 3.879 -58.248 1.00 70.81 170 PRO A O 1
ATOM 1357 N N . ARG A 1 171 ? 28.117 3.436 -60.333 1.00 69.31 171 ARG A N 1
ATOM 1358 C CA . ARG A 1 171 ? 26.978 4.374 -60.303 1.00 69.31 171 ARG A CA 1
ATOM 1359 C C . ARG A 1 171 ? 25.895 4.019 -59.275 1.00 69.31 171 ARG A C 1
ATOM 1361 O O . ARG A 1 171 ? 25.085 4.876 -58.958 1.00 69.31 171 ARG A O 1
ATOM 1368 N N . GLN A 1 172 ? 25.846 2.772 -58.805 1.00 66.88 172 GLN A N 1
ATOM 1369 C CA . GLN A 1 172 ? 24.855 2.293 -57.832 1.00 66.88 172 GLN A CA 1
ATOM 1370 C C . GLN A 1 172 ? 25.403 2.229 -56.398 1.00 66.88 172 GLN A C 1
ATOM 1372 O O . GLN A 1 172 ? 24.659 1.882 -55.492 1.00 66.88 172 GLN A O 1
ATOM 1377 N N . ARG A 1 173 ? 26.692 2.535 -56.189 1.00 60.53 173 ARG A N 1
ATOM 1378 C CA . ARG A 1 173 ? 27.350 2.490 -54.871 1.00 60.53 173 ARG A CA 1
ATOM 1379 C C . ARG A 1 173 ? 27.349 3.825 -54.119 1.00 60.53 173 ARG A C 1
ATOM 1381 O O . ARG A 1 173 ? 27.707 3.841 -52.950 1.00 60.53 173 ARG A O 1
ATOM 1388 N N . GLU A 1 174 ? 26.996 4.921 -54.785 1.00 62.56 174 GLU A N 1
ATOM 1389 C CA . GLU A 1 174 ? 27.115 6.294 -54.260 1.00 62.56 174 GLU A CA 1
ATOM 1390 C C . GLU A 1 174 ? 25.759 6.963 -53.950 1.00 62.56 174 GLU A C 1
ATOM 1392 O O . GLU A 1 174 ? 25.741 8.134 -53.578 1.00 62.56 174 GLU A O 1
ATOM 1397 N N . ALA A 1 175 ? 24.640 6.250 -54.135 1.00 47.62 175 ALA A N 1
ATOM 1398 C CA . ALA A 1 175 ? 23.283 6.730 -53.844 1.00 47.62 175 ALA A CA 1
ATOM 1399 C C . ALA A 1 175 ? 22.817 6.243 -52.468 1.00 47.62 175 ALA A C 1
ATOM 1401 O O . ALA A 1 175 ? 22.145 7.039 -51.777 1.00 47.62 175 ALA A O 1
#

Radius of gyration: 30.44 Å; chains: 1; bounding box: 47×62×94 Å

Sequence (175 aa):
MICCIAGTFGIWSCRVNSCYHSPLSFAWETPLASFQEISKFLASAERRAFKQAVYAVQDDSAALDVVQDAMLKLTESYSDRPVEELPPLFQRILQNTIRDHYRRFKVRSAWTPLAGSFQRGVEEGDDDFDILDSVEDSGEGRHFSLVPDLQLNQKQTLVLIEIALQNLPPRQREA

InterPro domains:
  IPR013325 RNA polymerase sigma factor, region 2 [SSF88946] (42-110)

pLDDT: mean 71.5, std 22.23, range [31.62, 97.56]

Secondary structure (DSSP, 8-state):
-------------------------------PPPHHHHHHHHHHHHHHHHHHHHHHHS-HHHHHHHHHHHHHHHHHHSTTS-GGGHHHHHHHHHHHHHHHHHHHHHHHHHHS--TT---S------S---TTTTTTT--TTSGGGG-HHHHHHHHHHHHHHHHHHHTS-GGGS--